Protein AF-A0A8S3AJH4-F1 (afdb_monomer_lite)

Foldseek 3Di:
DDDDCDDPNDGDDPVRVVVVVVVCVVVVPPDPDDPLVVLVVDDPVSSVVVVVVVVD

pLDDT: mean 83.95, std 13.21, range [44.72, 97.69]

Radius of gyration: 16.49 Å; chains: 1; bounding box: 32×21×40 Å

Sequence (56 aa):
FMFDLYESNKLLTPPEILKRLEDIVQQSDQSPGLGLGALTVLPRDEWTKVSLNQSS

Organism: NCBI:txid392030

Secondary structure (DSSP, 8-state):
----SEETTEEPPHHHHHHHHHHHHHHHTT--S--GGGGGGS-HHHHHHHHHHTT-

InterPro domains:
  IPR039551 Choline/Carnitine o-acyltransferase, domain 1 and 2 [PF00755] (1-50)
  IPR042231 Choline/Carnitine o-acyltransferase, domain 2 [G3DSA:3.30.559.70] (1-53)

Structure (mmCIF, N/CA/C/O backbone):
data_AF-A0A8S3AJH4-F1
#
_entry.id   AF-A0A8S3AJH4-F1
#
loop_
_atom_site.group_PDB
_atom_site.id
_atom_site.type_symbol
_atom_site.label_atom_id
_atom_site.label_alt_id
_atom_site.label_comp_id
_atom_site.label_asym_id
_atom_site.label_entity_id
_atom_site.label_seq_id
_atom_site.pdbx_PDB_ins_code
_atom_site.Cartn_x
_atom_site.Cartn_y
_atom_site.Cartn_z
_atom_site.occupancy
_atom_site.B_iso_or_equiv
_atom_site.auth_seq_id
_atom_site.auth_comp_id
_atom_site.auth_asym_id
_atom_site.auth_atom_id
_atom_site.pdbx_PDB_model_num
ATOM 1 N N . PHE A 1 1 ? 2.545 -7.092 -0.342 1.00 70.94 1 PHE A N 1
ATOM 2 C CA . PHE A 1 1 ? 1.502 -7.194 0.696 1.00 70.94 1 PHE A CA 1
ATOM 3 C C . PHE A 1 1 ? 0.664 -5.930 0.679 1.00 70.94 1 PHE A C 1
ATOM 5 O O . PHE A 1 1 ? 1.215 -4.863 0.446 1.00 70.94 1 PHE A O 1
ATOM 12 N N . MET A 1 2 ? -0.645 -6.057 0.869 1.00 79.06 2 MET A N 1
ATOM 13 C CA . MET A 1 2 ? -1.598 -4.950 0.960 1.00 79.06 2 MET A CA 1
ATOM 14 C C . MET A 1 2 ? -2.520 -5.264 2.138 1.00 79.06 2 MET A C 1
ATOM 16 O O . MET A 1 2 ? -2.890 -6.426 2.305 1.00 79.06 2 MET A O 1
ATOM 20 N N . PHE A 1 3 ? -2.855 -4.268 2.955 1.00 88.94 3 PHE A N 1
ATOM 21 C CA . PHE A 1 3 ? -3.852 -4.412 4.013 1.00 88.94 3 PHE A CA 1
ATOM 22 C C . PHE A 1 3 ? -4.740 -3.172 4.063 1.00 88.94 3 PHE A C 1
ATOM 24 O O . PHE A 1 3 ? -4.303 -2.074 3.713 1.00 88.94 3 PHE A O 1
ATOM 31 N N . ASP A 1 4 ? -5.975 -3.367 4.510 1.00 92.81 4 ASP A N 1
ATOM 32 C CA . ASP A 1 4 ? -6.956 -2.300 4.624 1.00 92.81 4 ASP A CA 1
ATOM 33 C C . ASP A 1 4 ? -6.836 -1.585 5.971 1.00 92.81 4 ASP A C 1
ATOM 35 O O . ASP A 1 4 ? -6.662 -2.209 7.018 1.00 92.81 4 ASP A O 1
ATOM 39 N N . LEU A 1 5 ? -6.985 -0.259 5.951 1.00 95.44 5 LEU A N 1
ATOM 40 C CA . LEU A 1 5 ? -7.099 0.551 7.169 1.00 95.44 5 LEU A CA 1
ATOM 41 C C . LEU A 1 5 ? -8.517 0.544 7.751 1.00 95.44 5 LEU A C 1
ATOM 43 O O . LEU A 1 5 ? -8.732 1.087 8.831 1.00 95.44 5 LEU A O 1
ATOM 47 N N . TYR A 1 6 ? -9.477 -0.046 7.041 1.00 95.81 6 TYR A N 1
ATOM 48 C CA . TYR A 1 6 ? -10.872 -0.119 7.448 1.00 95.81 6 TYR A CA 1
ATOM 49 C C . TYR A 1 6 ? -11.334 -1.569 7.511 1.00 95.81 6 TYR A C 1
ATOM 5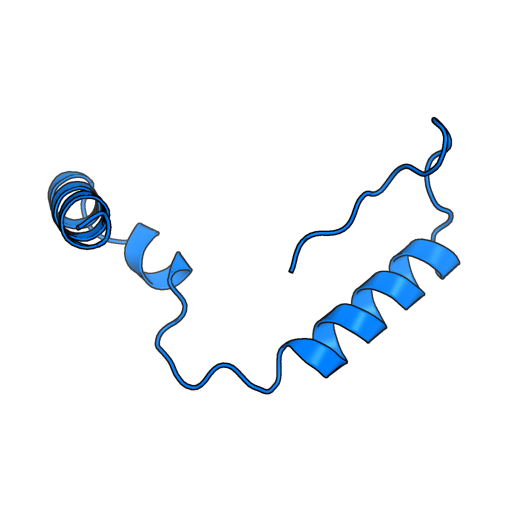1 O O . TYR A 1 6 ? -11.101 -2.340 6.586 1.00 95.81 6 TYR A O 1
ATOM 59 N N . GLU A 1 7 ? -12.074 -1.906 8.561 1.00 93.75 7 GLU A N 1
ATOM 60 C CA . GLU A 1 7 ? -12.762 -3.185 8.697 1.00 93.75 7 GLU A CA 1
ATOM 61 C C . GLU A 1 7 ? -14.233 -2.915 9.021 1.00 93.75 7 GLU A C 1
ATOM 63 O O . G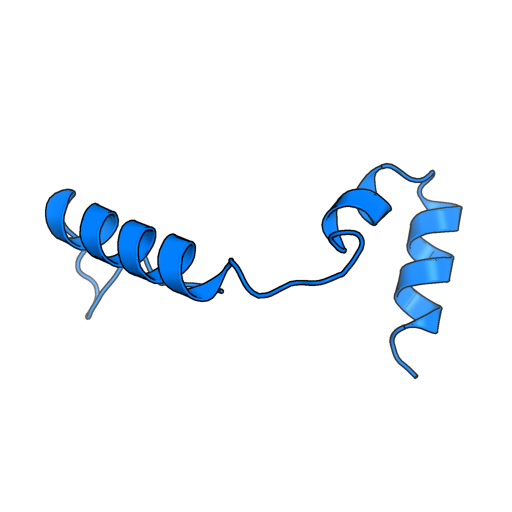LU A 1 7 ? -14.563 -2.226 9.987 1.00 93.75 7 GLU A O 1
ATOM 68 N N . SER A 1 8 ? -15.143 -3.403 8.171 1.00 93.44 8 SER A N 1
ATOM 69 C CA . SER A 1 8 ? -16.592 -3.174 8.316 1.00 93.44 8 SER A CA 1
ATOM 70 C C . SER A 1 8 ? -16.973 -1.688 8.477 1.00 93.44 8 SER A C 1
ATOM 72 O O . SER A 1 8 ? -17.743 -1.323 9.366 1.00 93.44 8 SER A O 1
ATOM 74 N N . ASN A 1 9 ? -16.416 -0.820 7.622 1.00 93.69 9 ASN A N 1
ATOM 75 C CA . ASN A 1 9 ? -16.592 0.643 7.644 1.00 93.69 9 ASN A CA 1
ATOM 76 C C . ASN A 1 9 ? -16.099 1.350 8.920 1.00 93.69 9 ASN A C 1
ATOM 78 O O . ASN A 1 9 ? -16.448 2.508 9.155 1.00 93.69 9 ASN A O 1
ATOM 82 N N . LYS A 1 10 ? -15.268 0.698 9.738 1.00 94.62 10 LYS A N 1
ATOM 83 C CA . LYS A 1 10 ? -14.600 1.323 10.884 1.00 94.62 10 LYS A CA 1
ATOM 84 C C . LYS A 1 10 ? -13.106 1.399 10.632 1.00 94.62 10 LYS A C 1
ATOM 86 O O . LYS A 1 10 ? -12.514 0.425 10.184 1.00 94.62 10 LYS A O 1
ATOM 91 N N . LEU A 1 11 ? -12.515 2.558 10.915 1.00 96.75 11 LEU A N 1
ATOM 92 C CA . LEU A 1 11 ? -11.067 2.725 10.868 1.00 96.75 11 LEU A CA 1
ATOM 93 C C . LEU A 1 11 ? -10.436 1.858 11.963 1.00 96.75 11 LEU A C 1
ATOM 95 O O . LEU A 1 11 ? -10.891 1.896 13.109 1.00 96.75 11 LEU A O 1
ATOM 99 N N . LEU A 1 12 ? -9.399 1.108 11.605 1.00 96.94 12 LEU A N 1
ATOM 100 C CA . LEU A 1 12 ? -8.601 0.351 12.558 1.00 96.94 12 LEU A CA 1
ATOM 101 C C . LEU A 1 12 ? -7.971 1.289 13.590 1.00 96.94 12 LEU A C 1
ATOM 103 O O . LEU A 1 12 ? -7.544 2.407 13.291 1.00 96.94 12 LEU A O 1
ATOM 107 N N . THR A 1 13 ? -7.886 0.815 14.823 1.00 97.44 13 THR A N 1
ATOM 108 C CA . THR A 1 13 ? -7.180 1.512 15.893 1.00 97.44 13 THR A CA 1
ATOM 109 C C . THR A 1 13 ? -5.662 1.436 15.684 1.00 97.44 13 THR A C 1
ATOM 111 O O . THR A 1 13 ? -5.164 0.516 15.028 1.00 97.44 13 THR A O 1
ATOM 114 N N . PRO A 1 14 ? -4.876 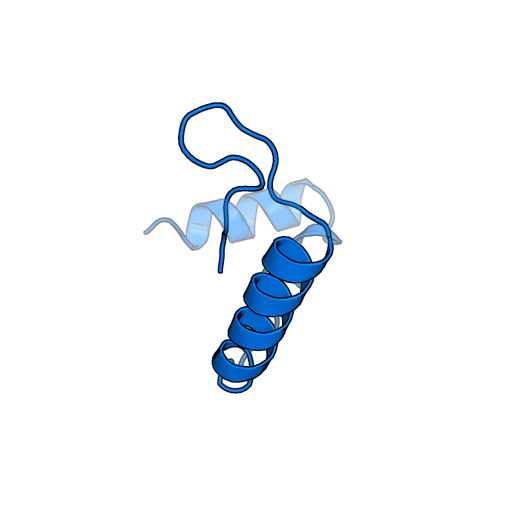2.359 16.270 1.00 97.12 14 PRO A N 1
ATOM 115 C CA . PRO A 1 14 ? -3.419 2.317 16.146 1.00 97.12 14 PRO A CA 1
ATOM 116 C C . PRO A 1 14 ? -2.773 0.972 16.546 1.00 97.12 14 PRO A C 1
ATOM 118 O O . PRO A 1 14 ? -1.888 0.527 15.816 1.00 97.12 14 PRO A O 1
ATOM 121 N N . PRO A 1 15 ? -3.206 0.271 17.619 1.00 97.69 15 PRO A N 1
A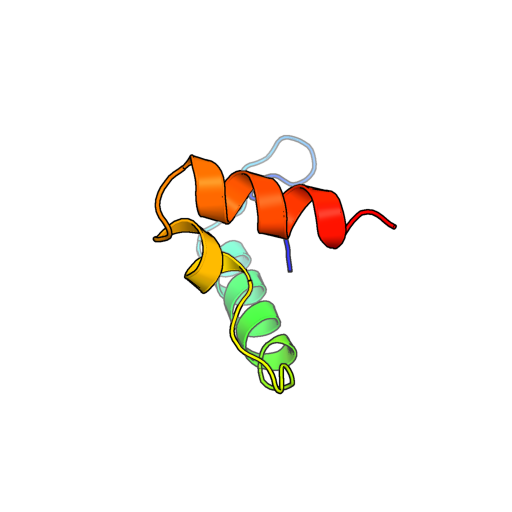TOM 122 C CA . PRO A 1 15 ? -2.686 -1.063 17.937 1.00 97.69 15 PRO A CA 1
ATOM 123 C C . PRO A 1 15 ? -2.999 -2.129 16.877 1.00 97.69 15 PRO A C 1
ATOM 125 O O . PRO A 1 15 ? -2.166 -2.991 16.607 1.00 97.69 15 PRO A O 1
ATOM 128 N N . GLU A 1 16 ? -4.176 -2.077 16.251 1.00 96.06 16 GLU A N 1
ATOM 129 C CA . GLU A 1 16 ? -4.543 -3.009 15.176 1.00 96.06 16 GLU A CA 1
ATOM 130 C C . GLU A 1 16 ? -3.702 -2.757 13.923 1.00 96.06 16 GLU A C 1
ATOM 132 O O . GLU A 1 16 ? -3.210 -3.707 13.318 1.00 96.06 16 GLU A O 1
ATOM 137 N N . ILE A 1 17 ? -3.472 -1.488 13.573 1.00 96.44 17 ILE A N 1
ATOM 138 C CA . ILE A 1 17 ? -2.569 -1.104 12.479 1.00 96.44 17 ILE A CA 1
ATOM 139 C C . ILE A 1 17 ? -1.151 -1.607 12.764 1.00 96.44 17 ILE A C 1
ATOM 141 O O . ILE A 1 17 ? -0.530 -2.196 11.882 1.00 96.44 17 ILE A O 1
ATOM 145 N N . LEU A 1 18 ? -0.653 -1.420 13.992 1.00 95.56 18 LEU A N 1
ATOM 146 C CA . LEU A 1 18 ? 0.678 -1.881 14.385 1.00 95.56 18 LEU A CA 1
ATOM 147 C C . LEU A 1 18 ? 0.827 -3.392 14.179 1.00 95.56 18 LEU A C 1
ATOM 149 O O . LEU A 1 18 ? 1.780 -3.821 13.534 1.00 95.56 18 LEU A O 1
ATOM 153 N N . LYS A 1 19 ? -0.157 -4.180 14.623 1.00 94.75 19 LYS A N 1
ATOM 154 C CA . LYS A 1 19 ? -0.156 -5.633 14.422 1.00 94.75 19 LYS A CA 1
ATOM 155 C C . LYS A 1 19 ? -0.081 -6.014 12.937 1.00 94.75 19 LYS A C 1
ATOM 157 O O . LYS A 1 19 ? 0.698 -6.882 12.560 1.00 94.75 19 LYS A O 1
ATOM 162 N N . ARG A 1 20 ? -0.847 -5.338 12.068 1.00 91.88 20 ARG A N 1
ATOM 163 C CA . ARG A 1 20 ? -0.804 -5.583 10.611 1.00 91.88 20 ARG A CA 1
ATOM 164 C C . ARG A 1 20 ? 0.569 -5.259 10.010 1.00 91.88 20 ARG A C 1
ATOM 166 O O . ARG A 1 20 ? 1.001 -5.947 9.089 1.00 91.88 20 ARG A O 1
ATOM 173 N N . LEU A 1 21 ? 1.252 -4.228 10.510 1.00 93.06 21 LEU A N 1
ATOM 174 C CA . LEU A 1 21 ? 2.605 -3.872 10.069 1.00 93.06 21 LEU A CA 1
ATOM 175 C C . LEU A 1 21 ? 3.641 -4.913 10.509 1.00 93.06 21 LEU A C 1
ATOM 177 O O . LEU A 1 21 ? 4.497 -5.282 9.707 1.00 93.06 21 LEU A O 1
ATOM 181 N N . GLU A 1 22 ? 3.548 -5.418 11.739 1.00 92.75 22 GLU A N 1
ATOM 182 C CA . GLU A 1 22 ? 4.409 -6.500 12.238 1.00 92.75 22 GLU A CA 1
ATOM 183 C C . GLU A 1 22 ? 4.266 -7.766 11.377 1.00 92.75 22 GLU A C 1
ATOM 185 O O . GLU A 1 22 ? 5.273 -8.340 10.953 1.00 92.75 22 GLU A O 1
ATOM 190 N N . ASP A 1 23 ? 3.029 -8.136 11.025 1.00 89.25 23 ASP A N 1
ATOM 191 C CA . ASP A 1 23 ? 2.743 -9.265 10.132 1.00 89.25 23 ASP A CA 1
ATOM 192 C C . ASP A 1 23 ? 3.377 -9.074 8.738 1.00 89.25 23 ASP A C 1
ATOM 194 O O . ASP A 1 23 ? 3.871 -10.035 8.143 1.00 89.25 23 ASP A O 1
ATOM 198 N N . ILE A 1 24 ? 3.384 -7.844 8.202 1.00 88.44 24 ILE A N 1
ATOM 199 C CA . ILE A 1 24 ? 4.013 -7.525 6.907 1.00 88.44 24 ILE A CA 1
ATOM 200 C C . ILE A 1 24 ? 5.525 -7.697 6.979 1.00 88.44 24 ILE A C 1
ATOM 202 O O . ILE A 1 24 ? 6.105 -8.291 6.070 1.00 88.44 24 ILE A O 1
ATOM 206 N N . VAL A 1 25 ? 6.162 -7.192 8.039 1.00 86.69 25 VAL A N 1
ATOM 207 C CA . VAL A 1 25 ? 7.617 -7.296 8.210 1.00 86.69 25 VAL A CA 1
ATOM 208 C C . VAL A 1 25 ? 8.036 -8.764 8.218 1.00 86.69 25 VAL A C 1
ATOM 210 O O . VAL A 1 25 ? 8.908 -9.143 7.437 1.00 86.69 25 VAL A O 1
ATOM 213 N N . GLN A 1 26 ? 7.347 -9.606 8.995 1.00 85.00 26 GLN A N 1
ATOM 214 C CA . GLN A 1 26 ? 7.638 -11.043 9.076 1.00 85.00 26 GLN A CA 1
ATOM 215 C C . GLN A 1 26 ? 7.490 -11.772 7.732 1.00 85.00 26 GLN A C 1
ATOM 217 O O . GLN A 1 26 ? 8.245 -12.697 7.445 1.00 85.00 26 GLN A O 1
ATOM 222 N N . GLN A 1 27 ? 6.536 -11.363 6.893 1.00 81.25 27 GLN A N 1
ATOM 223 C CA . GLN A 1 27 ? 6.307 -11.984 5.583 1.00 81.25 27 GLN A CA 1
ATOM 224 C C . GLN A 1 27 ? 7.224 -11.429 4.479 1.00 81.25 27 GLN A C 1
ATOM 226 O O . GLN A 1 27 ? 7.419 -12.079 3.452 1.00 81.25 27 GLN A O 1
ATOM 231 N N . SER A 1 28 ? 7.772 -10.224 4.660 1.00 74.25 28 SER A N 1
ATOM 232 C CA . SER A 1 28 ? 8.565 -9.519 3.643 1.00 74.25 28 SER A CA 1
ATOM 233 C C . SER A 1 28 ? 10.016 -9.991 3.510 1.00 74.25 28 SER A C 1
ATOM 235 O O . SER A 1 28 ? 10.641 -9.725 2.483 1.00 74.25 28 SER A O 1
ATOM 237 N N . ASP A 1 29 ? 10.521 -10.750 4.484 1.00 64.75 29 ASP A N 1
ATOM 238 C CA . ASP A 1 29 ? 11.927 -11.178 4.582 1.00 64.75 29 ASP A CA 1
ATOM 239 C C . ASP A 1 29 ? 12.352 -12.216 3.514 1.00 64.75 29 ASP A C 1
ATOM 241 O O . ASP A 1 29 ? 13.483 -12.694 3.499 1.00 64.75 29 ASP A O 1
ATOM 245 N N . GLN A 1 30 ? 11.453 -12.576 2.588 1.00 63.34 30 GLN A N 1
ATOM 246 C CA . GLN A 1 30 ? 11.662 -13.632 1.589 1.00 63.34 30 GLN A CA 1
ATOM 247 C C . GLN A 1 30 ? 11.784 -13.153 0.131 1.00 63.34 30 GLN A C 1
ATOM 249 O O . GLN A 1 30 ? 11.674 -13.980 -0.770 1.00 63.34 30 GLN A O 1
ATOM 254 N N . SER A 1 31 ? 12.001 -11.864 -0.159 1.00 61.53 31 SER A N 1
ATOM 255 C CA . SER A 1 31 ? 12.084 -11.393 -1.558 1.00 61.53 31 SER A CA 1
ATOM 256 C C . SER A 1 31 ? 13.536 -11.314 -2.072 1.00 61.53 31 SER A C 1
ATOM 258 O O . SER A 1 31 ? 14.264 -10.403 -1.679 1.00 61.53 31 SER A O 1
ATOM 260 N N . PRO A 1 32 ? 13.990 -12.212 -2.974 1.00 53.62 32 PRO A N 1
ATOM 261 C CA . PRO A 1 32 ? 15.399 -12.327 -3.363 1.00 53.62 32 PRO A CA 1
ATOM 262 C C . PRO A 1 32 ? 15.784 -11.429 -4.558 1.00 53.62 32 PRO A C 1
ATOM 264 O O . PRO A 1 32 ? 16.725 -11.741 -5.285 1.00 53.62 32 PRO A O 1
ATOM 267 N N . GLY A 1 33 ? 15.054 -10.341 -4.822 1.00 60.81 33 GLY A N 1
ATOM 268 C CA . GLY A 1 33 ? 15.182 -9.582 -6.070 1.00 60.81 33 GLY A CA 1
ATOM 269 C C . GLY A 1 33 ? 15.256 -8.068 -5.903 1.00 60.81 33 GLY A C 1
ATOM 270 O O . GLY A 1 33 ? 14.875 -7.509 -4.876 1.00 60.81 33 GLY A O 1
ATOM 271 N N . LEU A 1 34 ? 15.708 -7.394 -6.967 1.00 63.16 34 LEU A N 1
ATOM 272 C CA . LEU A 1 34 ? 15.528 -5.952 -7.147 1.00 63.16 34 LEU A CA 1
ATOM 273 C C . LEU A 1 34 ? 14.037 -5.624 -6.996 1.00 63.16 34 LEU A C 1
ATOM 275 O O . LEU A 1 34 ? 13.210 -6.096 -7.777 1.00 63.16 34 LEU A O 1
ATOM 279 N N . GLY A 1 35 ? 13.690 -4.839 -5.975 1.00 72.75 35 GLY A N 1
ATOM 280 C CA . GLY A 1 35 ? 12.306 -4.443 -5.739 1.00 72.75 35 GLY A CA 1
ATOM 281 C C . GLY A 1 35 ? 11.741 -3.728 -6.965 1.00 72.75 35 GLY A C 1
ATOM 282 O O . GLY A 1 35 ? 12.352 -2.781 -7.453 1.00 72.75 35 GLY A O 1
ATOM 283 N N . LEU A 1 36 ? 10.569 -4.151 -7.452 1.00 80.25 36 LEU A N 1
ATOM 284 C CA . LEU A 1 36 ? 9.936 -3.582 -8.654 1.00 80.25 36 LEU A CA 1
ATOM 285 C C . LEU A 1 36 ? 9.747 -2.056 -8.568 1.00 80.25 36 LEU A C 1
ATOM 287 O O . LEU A 1 36 ? 9.787 -1.370 -9.585 1.00 80.25 36 LEU A O 1
ATOM 291 N N . GLY A 1 37 ? 9.616 -1.508 -7.354 1.00 81.19 37 GLY A N 1
ATOM 292 C CA . GLY A 1 37 ? 9.581 -0.062 -7.119 1.00 81.19 37 GLY A CA 1
ATOM 293 C C . GLY A 1 37 ? 10.853 0.672 -7.561 1.00 81.19 37 GLY A C 1
ATOM 294 O O . GLY A 1 37 ? 10.778 1.829 -7.950 1.00 81.19 37 GLY A O 1
ATOM 295 N N . ALA A 1 38 ? 12.013 0.012 -7.600 1.00 83.44 38 ALA A N 1
ATOM 296 C CA . ALA A 1 38 ? 13.243 0.614 -8.110 1.00 83.44 38 ALA A CA 1
ATOM 297 C C . ALA A 1 38 ? 13.161 0.941 -9.610 1.00 83.44 38 ALA A C 1
ATOM 299 O O . ALA A 1 38 ? 13.899 1.794 -10.085 1.00 83.44 38 ALA A O 1
ATOM 300 N N . LEU A 1 39 ? 12.252 0.316 -10.363 1.00 85.56 39 LEU A N 1
ATOM 301 C CA . LEU A 1 39 ? 12.084 0.591 -11.790 1.00 85.56 39 LEU A CA 1
ATOM 302 C C . LEU A 1 39 ? 11.401 1.942 -12.051 1.00 85.56 39 LEU A C 1
ATOM 304 O O . LEU A 1 39 ? 11.552 2.490 -13.139 1.00 85.56 39 LEU A O 1
ATOM 308 N N . THR A 1 40 ? 10.682 2.519 -11.079 1.00 87.12 40 THR A N 1
ATOM 309 C CA . THR A 1 40 ? 9.941 3.782 -11.278 1.00 87.12 40 THR A CA 1
ATOM 310 C C . THR A 1 40 ? 10.834 5.021 -11.309 1.00 87.12 40 THR A C 1
ATOM 312 O O . THR A 1 40 ? 10.339 6.113 -11.570 1.00 87.12 40 THR A O 1
ATOM 315 N N . VAL A 1 41 ? 12.131 4.877 -11.023 1.00 90.50 41 VAL A N 1
ATOM 316 C CA . VAL A 1 41 ? 13.110 5.973 -11.130 1.00 90.50 41 VAL A CA 1
ATOM 317 C C . VAL A 1 41 ? 13.663 6.130 -12.548 1.00 90.50 41 VAL A C 1
ATOM 319 O O . VAL A 1 41 ? 14.318 7.130 -12.836 1.00 90.50 41 VAL A O 1
ATOM 322 N N . LEU A 1 42 ? 13.427 5.149 -13.429 1.00 89.94 42 LEU A N 1
ATOM 323 C CA . LEU A 1 42 ? 13.849 5.213 -14.824 1.00 89.94 42 LEU A CA 1
ATOM 324 C C . LEU A 1 42 ? 13.143 6.370 -15.552 1.00 89.94 42 LEU A C 1
ATOM 326 O O . LEU A 1 42 ? 12.006 6.717 -15.210 1.00 89.94 42 LEU A O 1
ATOM 330 N N . PRO A 1 43 ? 13.760 6.931 -16.609 1.00 94.69 43 PRO A N 1
ATOM 331 C CA . PRO A 1 43 ? 13.063 7.806 -17.539 1.00 94.69 43 PRO A CA 1
ATOM 332 C C . PRO A 1 43 ? 11.737 7.187 -17.987 1.00 94.69 43 PRO A C 1
ATOM 334 O O . PRO A 1 43 ? 11.636 5.974 -18.189 1.00 94.69 43 PRO A O 1
ATOM 337 N N . ARG A 1 44 ? 10.710 8.024 -18.166 1.00 91.62 44 ARG A N 1
ATOM 338 C CA . ARG A 1 44 ? 9.336 7.568 -18.423 1.00 91.62 44 ARG A CA 1
ATOM 339 C C . ARG A 1 44 ? 9.240 6.543 -19.559 1.00 91.62 44 ARG A C 1
ATOM 341 O O . ARG A 1 44 ? 8.506 5.561 -19.429 1.00 91.62 44 ARG A O 1
ATOM 348 N N . ASP A 1 45 ? 9.981 6.754 -20.642 1.00 93.12 45 ASP A N 1
ATOM 349 C CA 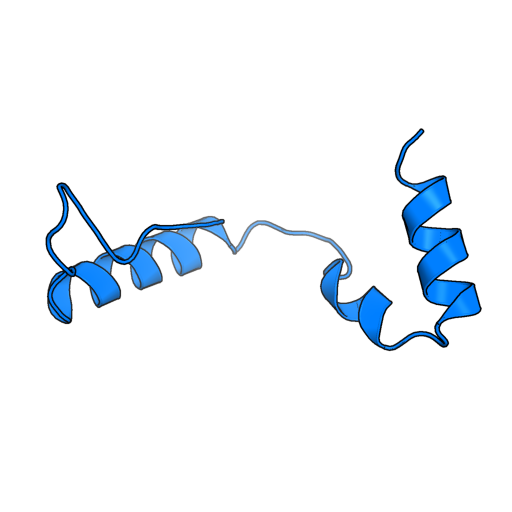. ASP A 1 45 ? 9.985 5.870 -21.811 1.00 93.12 45 ASP A CA 1
ATOM 350 C C . ASP A 1 45 ? 10.618 4.507 -21.509 1.00 93.12 45 ASP A C 1
ATOM 352 O O . ASP A 1 45 ? 10.138 3.475 -21.979 1.00 93.12 45 ASP A O 1
ATOM 356 N N . GLU A 1 46 ? 11.670 4.483 -20.692 1.00 90.44 46 GLU A N 1
ATOM 357 C CA . GLU A 1 46 ? 12.338 3.258 -20.252 1.00 90.44 46 GLU A CA 1
ATOM 358 C C . GLU A 1 46 ? 11.461 2.475 -19.272 1.00 90.44 46 GLU A C 1
ATOM 360 O O . GLU A 1 46 ? 11.245 1.278 -19.467 1.00 90.44 46 GLU A O 1
ATOM 365 N N . TRP A 1 47 ? 10.857 3.153 -18.290 1.00 89.81 47 TRP A N 1
ATOM 366 C CA . TRP A 1 47 ? 9.898 2.534 -17.371 1.00 89.81 47 TRP A CA 1
ATOM 367 C C . TRP A 1 47 ? 8.706 1.915 -18.112 1.00 89.81 47 TRP A C 1
ATOM 369 O O . TRP A 1 47 ? 8.283 0.799 -17.802 1.00 89.81 47 TRP A O 1
ATOM 379 N N . THR A 1 48 ? 8.189 2.609 -19.131 1.00 89.44 48 THR A N 1
ATOM 380 C CA . THR A 1 48 ? 7.060 2.131 -19.943 1.00 89.44 48 THR A CA 1
ATOM 381 C C . THR A 1 48 ? 7.427 0.861 -20.713 1.00 89.44 48 THR A C 1
ATOM 383 O O . THR A 1 48 ? 6.663 -0.102 -20.697 1.00 89.44 48 THR A O 1
ATOM 386 N N . LYS A 1 49 ? 8.615 0.808 -21.332 1.00 88.44 49 LYS A N 1
ATOM 387 C CA . LYS A 1 49 ? 9.101 -0.392 -22.039 1.00 88.44 49 LYS A CA 1
ATOM 388 C C . LYS A 1 49 ? 9.234 -1.592 -21.104 1.00 88.44 49 LYS A C 1
ATOM 390 O O . LYS A 1 49 ? 8.791 -2.685 -21.446 1.00 88.44 49 LYS A O 1
ATOM 395 N N . VAL A 1 50 ? 9.814 -1.389 -19.921 1.00 86.31 50 VAL A N 1
ATOM 396 C CA . VAL A 1 50 ? 9.987 -2.463 -18.931 1.00 86.31 50 VAL A CA 1
ATOM 397 C C . VAL A 1 50 ? 8.631 -2.953 -18.411 1.00 86.31 50 VAL A C 1
ATOM 399 O O . VAL A 1 50 ? 8.418 -4.159 -18.328 1.00 86.31 50 VAL A O 1
ATOM 402 N N . SER A 1 51 ? 7.691 -2.044 -18.141 1.00 82.25 51 SER A N 1
ATOM 403 C CA . SER A 1 51 ? 6.352 -2.389 -17.634 1.00 82.25 51 SER A CA 1
ATOM 404 C C . SER A 1 51 ? 5.523 -3.192 -18.647 1.00 82.25 51 SER A C 1
ATOM 406 O O . SER A 1 51 ? 4.837 -4.143 -18.276 1.00 82.25 51 SER A O 1
ATOM 408 N N . LEU A 1 52 ? 5.605 -2.843 -19.936 1.00 78.44 52 LEU A N 1
ATOM 409 C CA . LEU A 1 52 ? 4.882 -3.544 -21.003 1.00 78.44 52 LEU A CA 1
ATOM 410 C C . LEU A 1 52 ? 5.468 -4.934 -21.289 1.00 78.44 52 LEU A C 1
ATOM 412 O O . LEU A 1 52 ? 4.712 -5.878 -21.499 1.00 78.44 52 LEU A O 1
ATOM 416 N N . ASN A 1 53 ? 6.794 -5.085 -21.233 1.00 69.12 53 ASN A N 1
ATOM 417 C CA . ASN A 1 53 ? 7.462 -6.368 -21.484 1.00 69.12 53 ASN A CA 1
ATOM 418 C C . ASN A 1 53 ? 7.296 -7.386 -20.343 1.00 69.12 53 ASN A C 1
ATOM 420 O O . ASN A 1 53 ? 7.472 -8.575 -20.576 1.00 69.12 53 ASN A O 1
ATOM 424 N N . GLN A 1 54 ? 6.963 -6.948 -19.125 1.00 59.28 54 GLN A N 1
ATOM 425 C CA . GLN A 1 54 ? 6.648 -7.845 -18.003 1.00 59.28 54 GLN A CA 1
ATOM 426 C C . GLN A 1 54 ? 5.185 -8.329 -17.991 1.00 59.28 54 GLN A C 1
ATOM 428 O O . GLN A 1 54 ? 4.810 -9.101 -17.114 1.00 59.28 54 GLN A O 1
ATOM 433 N N . SER A 1 55 ? 4.353 -7.872 -18.934 1.00 55.97 55 SER A N 1
ATOM 434 C CA . SER A 1 55 ? 2.924 -8.217 -19.025 1.00 55.97 55 SER A CA 1
ATOM 435 C C . SER A 1 55 ? 2.629 -9.370 -20.009 1.00 55.97 55 SER A C 1
ATOM 437 O O . SER A 1 55 ? 1.475 -9.555 -20.394 1.00 55.97 55 SER A O 1
ATOM 439 N N . SER A 1 56 ? 3.655 -10.102 -20.463 1.00 44.72 56 SER A N 1
ATOM 440 C CA . SER A 1 56 ? 3.589 -11.260 -21.382 1.00 44.72 56 SER A CA 1
ATOM 441 C C . SER A 1 56 ? 4.205 -12.494 -20.736 1.00 44.72 56 SER A C 1
ATOM 443 O O . SER A 1 56 ? 3.692 -13.599 -21.009 1.00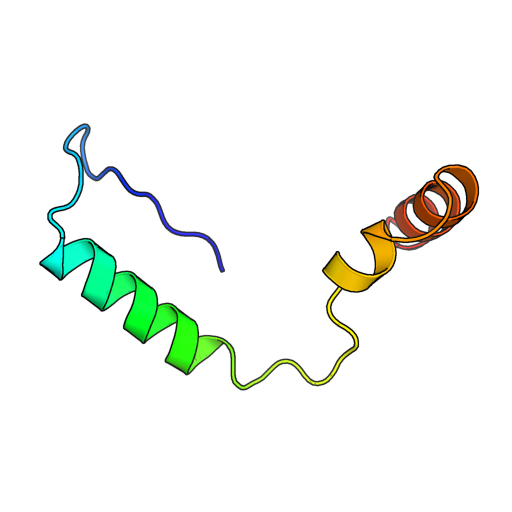 44.72 56 SER A O 1
#